Protein AF-A0A6V7MC29-F1 (afdb_monomer)

Sequence (50 aa):
SAPTTCKEAIKKWEEQTKKSAADAEEVILSFQFPPIERMDNSLSMLQNVT

pLDDT: mean 80.87, std 8.03, range [55.28, 90.25]

Structure (mmCIF, N/CA/C/O backbone):
data_AF-A0A6V7MC29-F1
#
_entry.id   AF-A0A6V7MC29-F1
#
loop_
_atom_site.group_PDB
_atom_site.id
_atom_site.type_symbol
_atom_site.label_atom_id
_atom_site.label_alt_id
_atom_site.label_comp_id
_atom_site.label_asym_id
_atom_site.label_entity_id
_atom_site.label_seq_id
_atom_site.pdbx_PDB_ins_code
_atom_site.Cartn_x
_atom_site.Cartn_y
_atom_site.Cartn_z
_atom_site.occupancy
_atom_site.B_iso_or_equiv
_atom_site.auth_seq_id
_atom_site.auth_comp_id
_atom_site.auth_asym_id
_atom_site.auth_atom_id
_atom_site.pdbx_PDB_model_num
ATOM 1 N N . SER A 1 1 ? 18.913 -2.641 -7.802 1.00 55.72 1 SER A N 1
ATOM 2 C CA . SER A 1 1 ? 17.658 -2.052 -7.303 1.00 55.72 1 SER A CA 1
ATOM 3 C C . SER A 1 1 ? 16.764 -3.187 -6.857 1.00 55.72 1 SER A C 1
ATOM 5 O O . SER A 1 1 ? 16.423 -4.001 -7.701 1.00 55.72 1 SER A O 1
ATOM 7 N N . ALA A 1 2 ? 16.505 -3.335 -5.556 1.00 70.56 2 ALA A N 1
ATOM 8 C CA . ALA A 1 2 ? 15.632 -4.404 -5.072 1.00 70.56 2 ALA A CA 1
ATOM 9 C C . ALA A 1 2 ? 14.173 -4.091 -5.455 1.00 70.56 2 ALA A C 1
ATOM 11 O O . ALA A 1 2 ? 13.802 -2.916 -5.406 1.00 70.56 2 ALA A O 1
ATOM 12 N N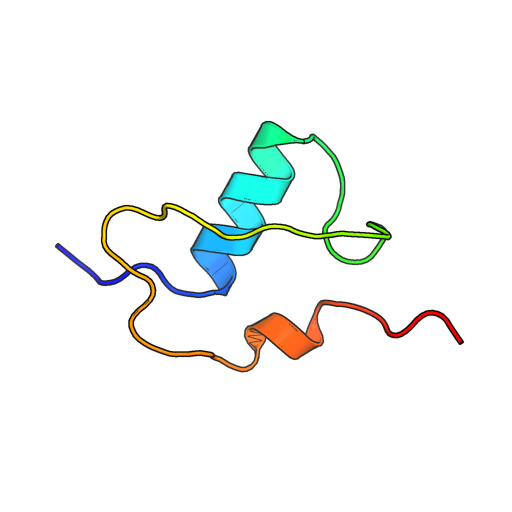 . PRO A 1 3 ? 13.369 -5.086 -5.858 1.00 78.00 3 PRO A N 1
ATOM 13 C CA . PRO A 1 3 ? 11.949 -4.887 -6.128 1.00 78.00 3 PRO A CA 1
ATOM 14 C C . PRO A 1 3 ? 11.214 -4.362 -4.889 1.00 78.00 3 PRO A C 1
ATOM 16 O O . PRO A 1 3 ? 11.580 -4.680 -3.754 1.00 78.00 3 PRO A O 1
ATOM 19 N N . THR A 1 4 ? 10.171 -3.555 -5.095 1.00 80.75 4 THR A N 1
ATOM 20 C CA . THR A 1 4 ? 9.336 -3.087 -3.981 1.00 80.75 4 THR A CA 1
ATOM 21 C C . THR A 1 4 ? 8.490 -4.258 -3.493 1.00 80.75 4 THR A C 1
ATOM 23 O O . THR A 1 4 ? 7.789 -4.889 -4.277 1.00 80.75 4 THR A O 1
ATOM 26 N N . THR A 1 5 ? 8.541 -4.567 -2.201 1.00 86.62 5 THR A N 1
ATOM 27 C CA . THR A 1 5 ? 7.650 -5.575 -1.606 1.00 86.62 5 THR A CA 1
ATOM 28 C C . THR A 1 5 ? 6.336 -4.929 -1.181 1.00 86.62 5 THR A C 1
ATOM 30 O O . THR A 1 5 ? 6.293 -3.726 -0.905 1.00 86.62 5 THR A O 1
ATOM 33 N N . CYS A 1 6 ? 5.263 -5.718 -1.060 1.00 85.69 6 CYS A N 1
ATOM 34 C CA . CYS A 1 6 ? 3.994 -5.214 -0.522 1.00 85.69 6 CYS A CA 1
ATOM 35 C C . CYS A 1 6 ? 4.177 -4.546 0.850 1.00 85.69 6 CYS A C 1
ATOM 37 O O . CYS A 1 6 ? 3.580 -3.506 1.098 1.00 85.69 6 CYS A O 1
ATOM 39 N N . LYS A 1 7 ? 5.052 -5.084 1.711 1.00 85.06 7 LYS A N 1
ATOM 40 C CA . LYS A 1 7 ? 5.366 -4.497 3.022 1.00 85.06 7 LYS A CA 1
ATOM 41 C C . LYS A 1 7 ? 5.938 -3.081 2.914 1.00 85.06 7 LYS A C 1
ATOM 43 O O . LYS A 1 7 ? 5.505 -2.192 3.639 1.00 85.06 7 LYS A O 1
ATOM 48 N N . GLU A 1 8 ? 6.890 -2.868 2.008 1.00 87.56 8 GLU A N 1
ATOM 49 C CA . GLU A 1 8 ? 7.496 -1.549 1.789 1.00 87.56 8 GLU A CA 1
ATOM 50 C C . GLU A 1 8 ? 6.493 -0.563 1.179 1.00 87.56 8 GLU A C 1
ATOM 52 O O . GLU A 1 8 ? 6.447 0.599 1.578 1.00 87.56 8 GLU A O 1
ATOM 57 N N . ALA A 1 9 ? 5.656 -1.028 0.246 1.00 87.81 9 ALA A N 1
ATOM 58 C CA . ALA A 1 9 ? 4.597 -0.211 -0.339 1.00 87.81 9 ALA A CA 1
ATOM 59 C C . ALA A 1 9 ? 3.564 0.222 0.716 1.00 87.81 9 ALA A C 1
ATOM 61 O O . ALA A 1 9 ? 3.207 1.398 0.766 1.00 87.81 9 ALA A O 1
ATOM 62 N N . ILE A 1 10 ? 3.134 -0.701 1.586 1.00 87.31 10 ILE A N 1
ATOM 63 C CA . ILE A 1 10 ? 2.221 -0.417 2.702 1.00 87.31 10 ILE A CA 1
ATOM 64 C C . ILE A 1 10 ? 2.852 0.603 3.645 1.00 87.31 10 ILE A C 1
ATOM 66 O O . ILE A 1 10 ? 2.235 1.622 3.927 1.00 87.31 10 ILE A O 1
ATOM 70 N N . LYS A 1 11 ? 4.107 0.399 4.052 1.00 87.06 11 LYS A N 1
ATOM 71 C CA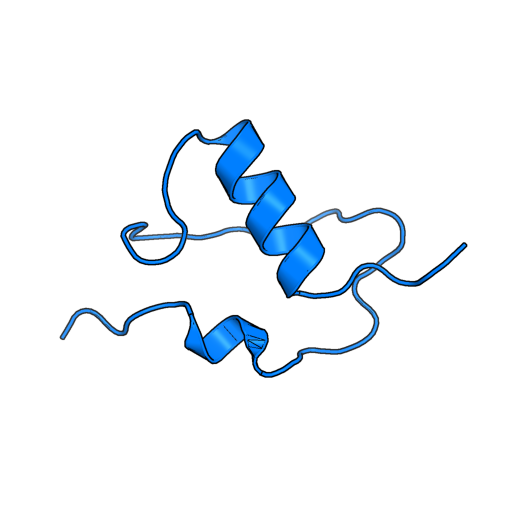 . LYS A 1 11 ? 4.801 1.329 4.949 1.00 87.06 11 LYS A CA 1
ATOM 72 C C . LYS A 1 11 ? 4.880 2.745 4.365 1.00 87.06 11 LYS A C 1
ATOM 74 O O . LYS A 1 11 ? 4.536 3.709 5.040 1.00 87.06 11 LYS A O 1
ATOM 79 N N . LYS A 1 12 ? 5.245 2.876 3.084 1.00 88.81 12 LYS A N 1
ATOM 80 C CA . LYS A 1 12 ? 5.244 4.174 2.386 1.00 88.81 12 LYS A CA 1
ATOM 81 C C . LYS A 1 12 ? 3.854 4.797 2.316 1.00 88.81 12 LYS A C 1
ATOM 83 O O . LYS A 1 12 ? 3.728 6.020 2.339 1.00 88.81 12 LYS A O 1
ATOM 88 N N . TRP A 1 13 ? 2.814 3.987 2.157 1.00 89.56 13 TRP A N 1
ATOM 89 C CA . TRP A 1 13 ? 1.440 4.471 2.168 1.00 89.56 13 TRP A CA 1
ATOM 90 C C . TRP A 1 13 ? 1.044 4.977 3.562 1.00 89.56 13 TRP A C 1
ATOM 92 O O . TRP A 1 13 ? 0.487 6.072 3.663 1.00 89.56 13 TRP A O 1
ATOM 102 N N . GLU A 1 14 ? 1.403 4.254 4.628 1.00 90.25 14 GLU A N 1
ATOM 103 C CA . GLU A 1 14 ? 1.157 4.660 6.019 1.00 90.25 14 GLU A CA 1
ATOM 104 C C . GLU A 1 14 ? 1.900 5.957 6.362 1.00 90.25 14 GLU A C 1
ATOM 106 O O . GLU A 1 14 ? 1.329 6.856 6.973 1.00 90.25 14 GLU A O 1
ATOM 111 N N . GLU A 1 15 ? 3.147 6.115 5.910 1.00 89.44 15 GLU A N 1
ATOM 112 C CA . GLU A 1 15 ? 3.924 7.346 6.110 1.00 89.44 15 GLU A CA 1
ATOM 113 C C . GLU A 1 15 ? 3.316 8.555 5.378 1.00 89.44 15 GLU A C 1
ATOM 115 O O . GLU A 1 15 ? 3.310 9.667 5.911 1.00 89.44 15 GLU A O 1
ATOM 120 N N . GLN A 1 16 ? 2.772 8.350 4.174 1.00 89.25 16 GLN A N 1
ATOM 121 C CA . GLN A 1 16 ? 2.164 9.419 3.374 1.00 89.25 16 GLN A CA 1
ATOM 122 C C . GLN A 1 16 ? 0.782 9.827 3.885 1.00 89.25 16 GLN A C 1
ATOM 124 O O . GLN A 1 16 ? 0.472 11.015 3.959 1.00 89.25 16 GLN A O 1
ATOM 129 N N . THR A 1 17 ? -0.054 8.852 4.2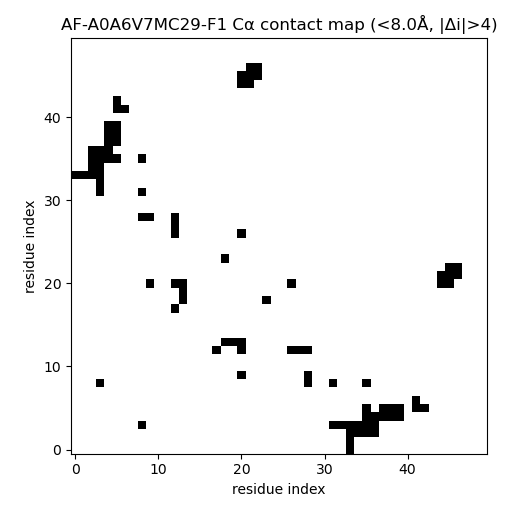34 1.00 88.50 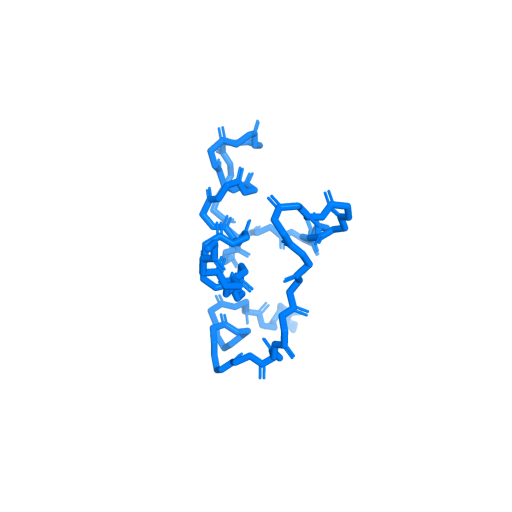17 THR A N 1
ATOM 130 C CA . THR A 1 17 ? -1.423 9.105 4.705 1.00 88.50 17 THR A CA 1
ATOM 131 C C . THR A 1 17 ? -1.498 9.356 6.207 1.00 88.50 17 THR A C 1
ATOM 133 O O . THR A 1 17 ? -2.502 9.889 6.681 1.00 88.50 17 THR A O 1
ATOM 136 N N . LYS A 1 18 ? -0.443 8.998 6.951 1.00 87.94 18 LYS A N 1
ATOM 137 C CA . LYS A 1 18 ? -0.389 8.977 8.422 1.00 87.94 18 LYS A CA 1
ATOM 138 C C . LYS A 1 18 ? -1.496 8.130 9.054 1.00 87.94 18 LYS A C 1
ATOM 140 O O . LYS A 1 18 ? -1.888 8.374 10.194 1.00 87.94 18 LYS A O 1
ATOM 145 N N . LYS A 1 19 ? -2.015 7.156 8.308 1.00 86.38 19 LYS A N 1
ATOM 146 C CA . LYS A 1 19 ? -3.026 6.194 8.753 1.00 86.38 19 LYS A CA 1
ATOM 147 C C . LYS A 1 19 ? -2.390 4.819 8.829 1.00 86.38 19 LYS A C 1
ATOM 149 O O . LYS A 1 19 ? -1.468 4.537 8.070 1.00 86.38 19 LYS A O 1
ATOM 154 N N . SER A 1 20 ? -2.891 3.970 9.722 1.00 88.00 20 SER A N 1
ATOM 155 C CA . SER A 1 20 ? -2.483 2.570 9.710 1.00 88.00 20 SER A CA 1
ATOM 156 C C . SER A 1 20 ? -3.268 1.825 8.641 1.00 88.00 20 SER A C 1
ATOM 158 O O . SER A 1 20 ? -4.484 1.982 8.545 1.00 88.00 20 SER A O 1
ATOM 160 N N . ALA A 1 21 ? -2.580 1.024 7.831 1.00 86.19 21 ALA A N 1
ATOM 161 C CA . ALA A 1 21 ? -3.207 0.284 6.739 1.00 86.19 21 ALA A CA 1
ATOM 162 C C . ALA A 1 21 ? -4.209 -0.768 7.243 1.00 86.19 21 ALA A C 1
ATOM 164 O O . ALA A 1 21 ? -5.116 -1.141 6.509 1.00 86.19 21 ALA A O 1
ATOM 165 N N . ALA A 1 22 ? -4.069 -1.211 8.495 1.00 83.50 22 ALA A N 1
ATOM 166 C CA . ALA A 1 22 ? -5.007 -2.126 9.141 1.00 83.50 22 ALA A CA 1
ATOM 167 C C . ALA A 1 22 ? -6.372 -1.482 9.457 1.00 83.50 22 ALA A C 1
ATOM 169 O O . ALA A 1 22 ? -7.379 -2.180 9.441 1.00 83.50 22 ALA A O 1
ATOM 170 N N . ASP A 1 23 ? -6.400 -0.170 9.712 1.00 82.69 23 ASP A N 1
ATOM 171 C CA . ASP A 1 23 ? -7.598 0.608 10.078 1.00 82.69 23 ASP A CA 1
ATOM 172 C C . ASP A 1 23 ? -8.183 1.399 8.894 1.00 82.69 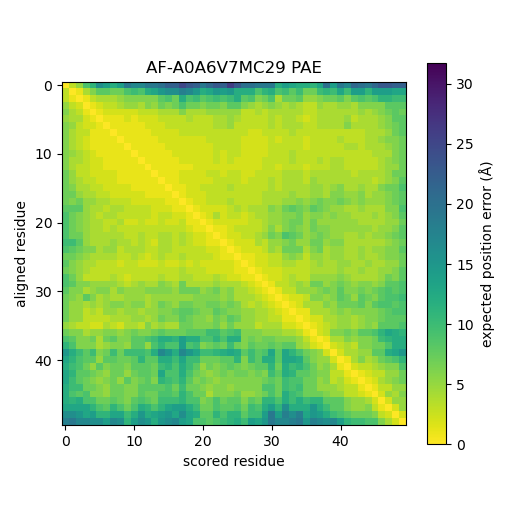23 ASP A C 1
ATOM 174 O O . ASP A 1 23 ? -9.185 2.104 9.018 1.00 82.69 23 ASP A O 1
ATOM 178 N N . ALA A 1 24 ? -7.523 1.357 7.740 1.00 84.62 24 ALA A N 1
ATOM 179 C CA . ALA A 1 24 ? -7.915 2.132 6.581 1.00 84.62 24 ALA A CA 1
ATOM 180 C C . ALA A 1 24 ? -9.005 1.416 5.779 1.00 84.62 24 ALA A C 1
ATOM 182 O O . ALA A 1 24 ? -8.812 0.285 5.347 1.00 84.62 24 ALA A O 1
ATOM 183 N N . GLU A 1 25 ? -10.113 2.113 5.514 1.00 84.75 25 GLU A N 1
ATOM 184 C CA . GLU A 1 25 ? -11.197 1.609 4.656 1.00 84.75 25 GLU A CA 1
ATOM 185 C C . GLU A 1 25 ? -10.702 1.302 3.232 1.00 84.75 25 GLU A C 1
ATOM 187 O O . GLU A 1 25 ? -11.097 0.308 2.628 1.00 84.75 25 GLU A O 1
ATOM 192 N N . GLU A 1 26 ? -9.773 2.116 2.719 1.00 85.31 26 GLU A N 1
ATOM 193 C CA . GLU A 1 26 ? -9.178 1.943 1.395 1.00 85.31 26 GLU A CA 1
ATOM 194 C C . GLU A 1 26 ? -7.664 2.212 1.421 1.00 85.31 26 GLU A C 1
ATOM 196 O O . GLU A 1 26 ? -7.201 3.260 1.884 1.00 85.31 26 GLU A O 1
ATOM 201 N N . VAL A 1 27 ? -6.881 1.276 0.869 1.00 85.88 27 VAL A N 1
ATOM 202 C CA . VAL A 1 27 ? -5.415 1.363 0.752 1.00 85.88 27 VAL A CA 1
ATOM 203 C C . VAL A 1 27 ? -5.011 1.216 -0.714 1.00 85.88 27 VAL A C 1
ATOM 205 O O . VAL A 1 27 ? -5.152 0.151 -1.312 1.00 85.88 27 VAL A O 1
ATOM 208 N N . ILE A 1 28 ? -4.472 2.288 -1.303 1.00 86.19 28 ILE A N 1
ATOM 209 C CA . ILE A 1 28 ? -4.086 2.333 -2.722 1.00 86.19 28 ILE A CA 1
ATOM 210 C C . ILE A 1 28 ? -2.559 2.287 -2.839 1.00 86.19 28 ILE A C 1
ATOM 212 O O . ILE A 1 28 ? -1.869 3.250 -2.512 1.00 86.19 28 ILE A O 1
ATOM 216 N N . LEU A 1 29 ? -2.028 1.172 -3.351 1.00 84.62 29 LEU A N 1
ATOM 217 C CA . LEU A 1 29 ? -0.584 0.917 -3.506 1.00 84.62 29 LEU A CA 1
ATOM 218 C C . LEU A 1 29 ? -0.094 1.079 -4.960 1.00 84.62 29 LEU A C 1
ATOM 220 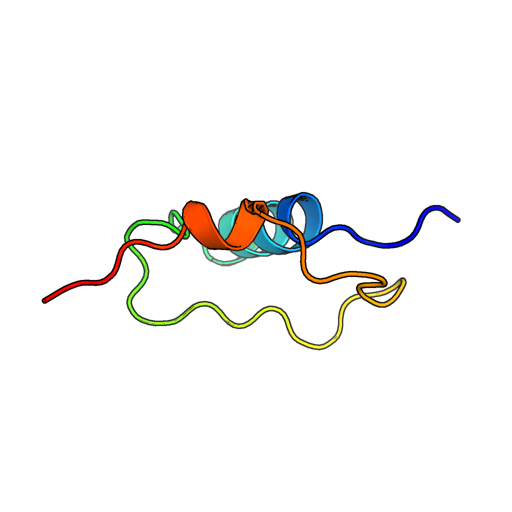O O . LEU A 1 29 ? 0.838 0.405 -5.396 1.00 84.62 29 LEU A O 1
ATOM 224 N N . SER A 1 30 ? -0.737 1.950 -5.737 1.00 82.12 30 SER A N 1
ATOM 225 C CA . SER A 1 30 ? -0.416 2.180 -7.153 1.00 82.12 30 SER A CA 1
ATOM 226 C C . SER A 1 30 ? 0.872 2.999 -7.350 1.00 82.12 30 SER A C 1
ATOM 228 O O . SER A 1 30 ? 1.365 3.643 -6.426 1.00 82.12 30 SER A O 1
ATOM 230 N N . PHE A 1 31 ? 1.416 2.977 -8.575 1.00 79.62 31 PHE A N 1
ATOM 231 C CA . PHE A 1 31 ? 2.566 3.792 -9.014 1.00 79.62 31 PHE A CA 1
ATOM 232 C C . PHE A 1 31 ? 3.862 3.632 -8.194 1.00 79.62 31 PHE A C 1
ATOM 234 O O . PHE A 1 31 ? 4.642 4.573 -8.056 1.00 79.62 31 PHE A O 1
ATOM 241 N N . GLN A 1 32 ? 4.136 2.434 -7.671 1.00 81.44 32 GLN A N 1
ATOM 242 C CA . GLN A 1 32 ? 5.407 2.161 -6.993 1.00 81.44 32 GLN A CA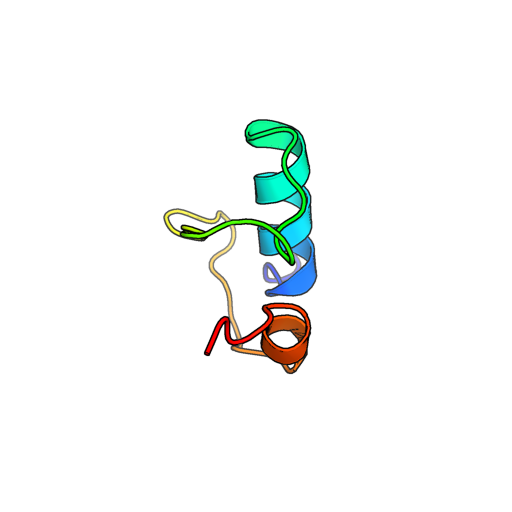 1
ATOM 243 C C . GLN A 1 32 ? 6.575 2.070 -7.984 1.00 81.44 32 GLN A C 1
ATOM 245 O O . GLN A 1 32 ? 6.477 1.414 -9.023 1.00 81.44 32 GLN A O 1
ATOM 250 N N . PHE A 1 33 ? 7.699 2.697 -7.626 1.00 79.50 33 PHE A N 1
ATOM 251 C CA . PHE A 1 33 ? 8.967 2.593 -8.343 1.00 79.50 33 PHE A CA 1
ATOM 252 C C . PHE A 1 33 ? 10.087 2.184 -7.372 1.00 79.50 33 PHE A C 1
ATOM 254 O O . PHE A 1 33 ? 10.345 2.924 -6.415 1.00 79.50 33 PHE A O 1
ATOM 261 N N . PRO A 1 34 ? 10.776 1.047 -7.586 1.00 82.31 34 PRO A N 1
ATOM 262 C CA . PRO A 1 34 ? 10.527 0.010 -8.598 1.00 82.31 34 PRO A CA 1
ATOM 263 C C . PRO A 1 34 ? 9.148 -0.668 -8.442 1.00 82.31 34 PRO A C 1
ATOM 265 O O . PRO A 1 34 ? 8.550 -0.574 -7.368 1.00 82.31 34 PRO A O 1
ATOM 268 N N . PRO A 1 35 ? 8.619 -1.320 -9.495 1.00 81.81 35 PRO A N 1
ATOM 269 C CA . PRO A 1 35 ? 7.316 -1.979 -9.435 1.00 81.81 35 PRO A CA 1
ATOM 270 C C . PRO A 1 35 ? 7.284 -3.081 -8.371 1.00 81.81 35 PRO A C 1
ATOM 272 O O . PRO A 1 35 ? 8.317 -3.657 -8.015 1.00 81.81 35 PRO A O 1
ATOM 275 N N . ILE A 1 36 ? 6.083 -3.362 -7.860 1.00 84.00 36 ILE A N 1
ATOM 276 C CA . ILE A 1 36 ? 5.865 -4.478 -6.939 1.00 84.00 36 ILE A CA 1
ATOM 277 C C . ILE A 1 36 ? 5.995 -5.776 -7.733 1.00 84.00 36 ILE A C 1
ATOM 279 O O . ILE A 1 36 ? 5.243 -6.002 -8.676 1.00 84.00 36 ILE A O 1
ATOM 283 N N . GLU A 1 37 ? 6.972 -6.607 -7.377 1.00 78.50 37 GLU A N 1
ATOM 284 C CA . GLU A 1 37 ? 7.298 -7.814 -8.148 1.00 78.50 37 GLU A CA 1
ATOM 285 C C . GLU A 1 37 ? 6.415 -9.009 -7.764 1.00 78.50 37 GLU A C 1
ATOM 287 O O . GLU A 1 37 ? 6.083 -9.840 -8.609 1.00 78.50 37 GLU A O 1
ATOM 292 N N . ARG A 1 38 ? 5.993 -9.090 -6.496 1.00 76.94 38 ARG A N 1
ATOM 293 C CA . ARG A 1 38 ? 5.144 -10.173 -5.997 1.00 76.94 38 ARG A CA 1
ATOM 294 C C . ARG A 1 38 ? 4.141 -9.665 -4.968 1.00 76.94 38 ARG A C 1
ATOM 296 O O . ARG A 1 38 ? 4.459 -8.829 -4.128 1.00 76.94 38 ARG A O 1
ATOM 303 N N . MET A 1 39 ? 2.926 -10.205 -5.046 1.00 77.38 39 MET A N 1
ATOM 304 C CA . MET A 1 39 ? 1.930 -10.074 -3.990 1.00 77.38 39 MET A CA 1
ATOM 305 C C . MET A 1 39 ? 2.314 -11.041 -2.864 1.00 77.38 39 MET A C 1
ATOM 307 O O . MET A 1 39 ? 2.174 -12.255 -3.010 1.00 77.38 39 MET A O 1
ATOM 311 N N . ASP A 1 40 ? 2.870 -10.519 -1.777 1.00 75.56 40 ASP A N 1
ATOM 312 C CA . ASP A 1 40 ? 3.297 -11.325 -0.632 1.00 75.56 40 ASP A CA 1
ATOM 313 C C . ASP A 1 40 ? 2.218 -11.369 0.458 1.00 75.56 40 ASP A C 1
ATOM 315 O O . ASP A 1 40 ? 1.268 -10.582 0.469 1.00 75.56 40 ASP A O 1
ATOM 319 N N . ASN A 1 41 ? 2.416 -12.244 1.448 1.00 74.00 41 ASN A N 1
ATOM 320 C CA . ASN A 1 41 ? 1.531 -12.380 2.611 1.00 74.00 41 ASN A CA 1
ATOM 321 C C . ASN A 1 41 ? 1.330 -11.079 3.410 1.00 74.00 41 ASN A C 1
ATOM 323 O O . ASN A 1 41 ? 0.494 -11.049 4.295 1.00 74.00 41 ASN A O 1
ATOM 327 N N . SER A 1 42 ? 2.037 -9.985 3.113 1.00 74.50 42 SER A N 1
ATOM 328 C CA . SER A 1 42 ? 1.803 -8.677 3.742 1.00 74.50 42 SER A CA 1
ATOM 329 C C . SER A 1 42 ? 0.378 -8.147 3.551 1.00 74.50 42 SER A C 1
ATOM 331 O O . SER A 1 42 ? -0.054 -7.312 4.335 1.00 74.50 42 SER A O 1
ATOM 333 N N . LEU A 1 43 ? -0.376 -8.653 2.569 1.00 75.12 43 LEU A N 1
ATOM 334 C CA . LEU A 1 43 ? -1.810 -8.371 2.455 1.00 75.12 43 LEU A CA 1
ATOM 335 C C . LEU A 1 43 ? -2.635 -8.886 3.638 1.00 75.12 43 LEU A C 1
ATOM 337 O O . LEU A 1 43 ? -3.695 -8.336 3.907 1.00 75.12 43 LEU A O 1
ATOM 341 N N . SER A 1 44 ? -2.148 -9.886 4.379 1.00 76.06 44 SER A N 1
ATOM 342 C CA . SER A 1 44 ? -2.817 -10.379 5.588 1.00 76.06 44 SER A CA 1
ATOM 343 C C . SER A 1 44 ? -2.827 -9.357 6.732 1.00 76.06 44 SER A C 1
ATOM 345 O O . SER A 1 44 ? -3.415 -9.627 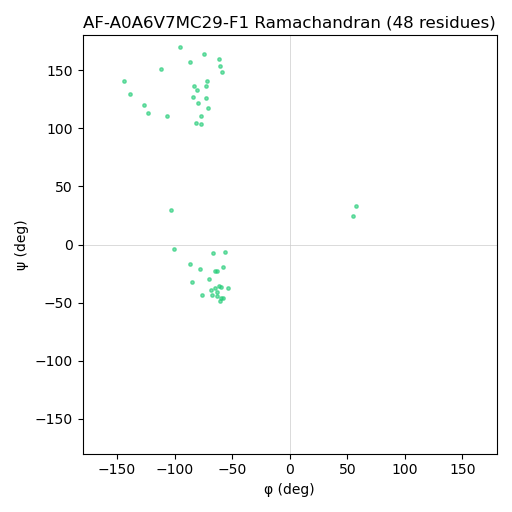7.773 1.00 76.06 44 SER A O 1
ATOM 347 N N . MET A 1 45 ? -2.130 -8.224 6.581 1.00 74.69 45 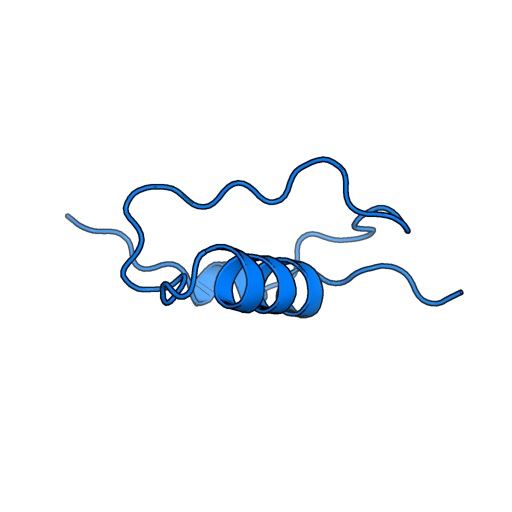MET A N 1
ATOM 348 C CA . MET A 1 45 ? -2.176 -7.102 7.523 1.00 74.69 45 MET A CA 1
ATOM 349 C C . MET A 1 45 ? -3.441 -6.251 7.356 1.00 74.69 45 MET A C 1
ATOM 351 O O . MET A 1 45 ? -3.807 -5.537 8.285 1.00 74.69 45 MET A O 1
ATOM 355 N N . LEU A 1 46 ? -4.099 -6.318 6.194 1.00 77.38 46 LEU A N 1
ATOM 356 C CA . LEU A 1 46 ? -5.361 -5.626 5.947 1.00 77.38 46 LEU A CA 1
ATOM 357 C C . LEU A 1 46 ? -6.489 -6.444 6.585 1.00 77.38 46 LEU A C 1
ATOM 359 O O . LEU A 1 46 ? -6.651 -7.628 6.277 1.00 77.38 46 LEU A O 1
ATOM 363 N N . GLN A 1 47 ? -7.241 -5.839 7.504 1.00 73.62 47 GLN A N 1
ATOM 364 C CA . GLN A 1 47 ? -8.354 -6.513 8.167 1.00 73.62 47 GLN A CA 1
ATOM 365 C C . GLN A 1 47 ? -9.612 -6.439 7.301 1.00 73.62 47 GLN A C 1
ATOM 367 O O . GLN A 1 47 ? -9.941 -5.392 6.750 1.00 73.62 47 GLN A O 1
ATOM 372 N N . ASN A 1 48 ? -10.332 -7.558 7.188 1.00 67.06 48 ASN A N 1
ATOM 373 C CA . ASN A 1 48 ? -11.665 -7.545 6.599 1.00 67.06 48 ASN A CA 1
ATOM 374 C C . ASN A 1 48 ? -12.649 -6.985 7.630 1.00 67.06 48 ASN A C 1
ATOM 376 O O . ASN A 1 48 ? -12.926 -7.648 8.633 1.00 67.06 48 ASN A O 1
ATOM 380 N N . VAL A 1 49 ? -13.172 -5.787 7.387 1.00 62.41 49 VAL A N 1
ATOM 381 C CA . VAL A 1 49 ? -14.227 -5.205 8.220 1.00 62.41 49 VAL A CA 1
ATOM 382 C C . VAL A 1 49 ? -15.553 -5.807 7.752 1.00 62.41 49 VAL A C 1
ATOM 384 O O . VAL A 1 49 ? -16.017 -5.511 6.655 1.00 62.41 49 VAL A O 1
ATOM 387 N N . THR A 1 50 ? -16.091 -6.740 8.543 1.00 55.28 50 THR A N 1
ATOM 388 C CA . THR A 1 50 ? -17.367 -7.435 8.273 1.00 55.28 50 THR A CA 1
ATOM 389 C C . THR A 1 50 ? -18.516 -6.750 8.994 1.00 55.28 50 THR A C 1
ATOM 391 O O . THR A 1 50 ? -18.293 -6.325 10.150 1.00 55.28 50 THR A O 1
#

Foldseek 3Di:
DDAQEPVNLQVVQCVVVVDHQQPDPDGDSPDDVVHHPDHDPPCVSHDDDD

Radius of gyration: 10.91 Å; Cα contacts (8 Å, |Δi|>4): 47; chains: 1; bounding box: 35×22×20 Å

Mean predicted aligned error: 5.55 Å

Nearest PDB structures (foldseek):
  8j07-assembly1_q3  TM=9.788E-01  e=2.318E-03  Homo sapiens
  8glv-assembly1_Gg  TM=9.295E-01  e=4.819E-03  Chlamydomonas reinhardtii

InterPro domains:
  IPR032675 Leucine-rich repeat domain superfamily [G3DSA:3.80.10.10] (1-50)

Solvent-accessible surface area (backbone atoms only — not comparable to full-atom values): 3306 Å² total; per-residue (Å²): 134,77,65,32,43,49,57,59,47,49,50,55,44,26,69,72,70,72,45,58,66,52,79,43,95,74,83,83,76,74,92,52,83,54,53,67,77,54,92,51,77,56,61,74,57,47,63,84,88,126

Organism: NCBI:txid1563983

Secondary structure (DSSP, 8-state):
-PPBPHHHHHHHHHHHH-S-TTT-S-----S-SSPB----GGGGGS----